Protein AF-A0AAD7B0Y5-F1 (afdb_monomer_lite)

Organism: NCBI:txid1738132

InterPro domains:
  IPR037217 Tryptophan/Indoleamine 2,3-dioxygenase-like [SSF140959] (21-114)

Radius of gyration: 18.97 Å; chains: 1; bounding box: 45×41×46 Å

pLDDT: mean 76.04, std 19.43, range [33.31, 93.06]

Structure (mmCIF, N/CA/C/O backbone):
data_AF-A0AAD7B0Y5-F1
#
_entry.id   AF-A0AAD7B0Y5-F1
#
loop_
_atom_site.group_PDB
_atom_site.id
_atom_site.type_symbol
_atom_site.label_atom_id
_atom_site.label_alt_id
_atom_site.label_comp_id
_atom_si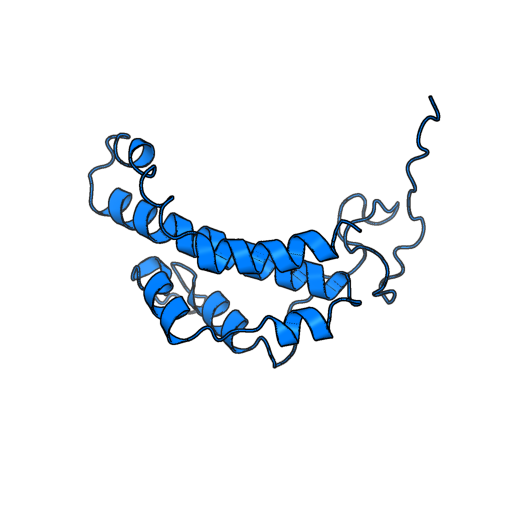te.label_asym_id
_atom_site.label_entity_id
_atom_site.label_seq_id
_atom_site.pdbx_PDB_ins_code
_atom_site.Cartn_x
_atom_site.Cartn_y
_atom_site.Cartn_z
_atom_site.occupancy
_atom_site.B_iso_or_equiv
_atom_site.auth_seq_id
_atom_site.auth_comp_id
_atom_site.auth_asym_id
_atom_site.auth_atom_id
_atom_site.pdbx_PDB_model_num
ATOM 1 N N . MET A 1 1 ? 24.898 28.235 -17.158 1.00 43.81 1 MET A N 1
ATOM 2 C CA . MET A 1 1 ? 23.647 27.504 -16.872 1.00 43.81 1 MET A CA 1
ATOM 3 C C . MET A 1 1 ? 23.432 26.521 -18.005 1.00 43.81 1 MET A C 1
ATOM 5 O O . MET A 1 1 ? 23.088 26.942 -19.100 1.00 43.81 1 MET A O 1
ATOM 9 N N . THR A 1 2 ? 23.752 25.248 -17.798 1.00 46.25 2 THR A N 1
ATOM 10 C CA . THR A 1 2 ? 23.397 24.189 -18.746 1.00 46.25 2 THR A CA 1
ATOM 11 C C . THR A 1 2 ? 21.885 24.004 -18.674 1.00 46.25 2 THR A C 1
ATOM 13 O O . THR A 1 2 ? 21.344 23.671 -17.624 1.00 46.25 2 THR A O 1
ATOM 16 N N . ILE A 1 3 ? 21.190 24.304 -19.770 1.00 57.72 3 ILE A N 1
ATOM 17 C CA . ILE A 1 3 ? 19.778 23.958 -19.928 1.00 57.72 3 ILE A CA 1
ATOM 18 C C . ILE A 1 3 ? 19.742 22.431 -19.924 1.00 57.72 3 ILE A C 1
ATOM 20 O O . ILE A 1 3 ? 20.227 21.808 -20.866 1.00 57.72 3 ILE A O 1
ATOM 24 N N . GLY A 1 4 ? 19.275 21.834 -18.826 1.00 61.97 4 GLY A N 1
ATOM 25 C CA . GLY A 1 4 ? 19.116 20.388 -18.731 1.00 61.97 4 GLY A CA 1
ATOM 26 C C . GLY A 1 4 ? 18.167 19.933 -19.830 1.00 61.97 4 GLY A C 1
ATOM 27 O O . GLY A 1 4 ? 16.997 20.313 -19.838 1.00 61.97 4 GLY A O 1
ATOM 28 N N . THR A 1 5 ? 18.680 19.178 -20.796 1.00 71.69 5 THR A N 1
ATOM 29 C CA . THR A 1 5 ? 17.855 18.572 -21.832 1.00 71.69 5 THR A CA 1
ATOM 30 C C . THR A 1 5 ? 16.976 17.517 -21.177 1.00 71.69 5 THR A C 1
ATOM 32 O O . THR A 1 5 ? 17.458 16.575 -20.552 1.00 71.69 5 THR A O 1
ATOM 35 N N . PHE A 1 6 ? 15.665 17.702 -21.284 1.00 73.31 6 PHE A N 1
ATOM 36 C CA . PHE A 1 6 ? 14.692 16.758 -20.763 1.00 73.31 6 PHE A CA 1
ATOM 37 C C . PHE A 1 6 ? 14.734 15.468 -21.595 1.00 73.31 6 PHE A C 1
ATOM 39 O O . PHE A 1 6 ? 14.458 15.497 -22.797 1.00 73.31 6 PHE A O 1
ATOM 46 N N . SER A 1 7 ? 15.120 14.348 -20.982 1.00 76.44 7 SER A N 1
ATOM 47 C CA . SER A 1 7 ? 15.231 13.055 -21.659 1.00 76.44 7 SER A CA 1
ATOM 48 C C . SER A 1 7 ? 13.849 12.430 -21.859 1.00 76.44 7 SER A C 1
ATOM 50 O O . SER A 1 7 ? 13.267 11.831 -20.958 1.00 76.44 7 SER A O 1
ATOM 52 N N . VAL A 1 8 ? 13.314 12.567 -23.072 1.00 80.94 8 VAL A N 1
ATOM 53 C CA . VAL A 1 8 ? 12.074 11.896 -23.478 1.00 80.94 8 VAL A CA 1
ATOM 54 C C . VAL A 1 8 ? 12.407 10.489 -23.969 1.00 80.94 8 VAL A C 1
ATOM 56 O O . VAL A 1 8 ? 13.233 10.322 -24.866 1.00 80.94 8 VAL A O 1
ATOM 59 N N . LEU A 1 9 ? 11.759 9.465 -23.408 1.00 81.62 9 LEU A N 1
ATOM 60 C CA . LEU A 1 9 ? 11.874 8.098 -23.918 1.00 81.62 9 LEU A CA 1
ATOM 61 C C . LEU A 1 9 ? 11.005 7.925 -25.171 1.00 81.62 9 LEU A C 1
ATOM 63 O O . LEU A 1 9 ? 9.800 8.172 -25.158 1.00 81.62 9 LEU A O 1
ATOM 67 N N . HIS A 1 10 ? 11.611 7.439 -26.251 1.00 81.88 10 HIS A N 1
ATOM 68 C CA . HIS A 1 10 ? 10.881 7.041 -27.461 1.00 81.88 10 HIS A CA 1
ATOM 69 C C . HIS A 1 10 ? 10.362 5.597 -27.392 1.00 81.88 10 HIS A C 1
ATOM 71 O O . HIS A 1 10 ? 9.366 5.273 -28.031 1.00 81.88 10 HIS A O 1
ATOM 77 N N . ASP A 1 11 ? 11.010 4.756 -26.585 1.00 81.88 11 ASP A N 1
ATOM 78 C CA . ASP A 1 11 ? 10.614 3.379 -26.293 1.00 81.88 11 ASP A CA 1
ATOM 79 C C . ASP A 1 11 ? 10.485 3.206 -24.776 1.00 81.88 11 ASP A C 1
ATOM 81 O O . ASP A 1 11 ? 11.388 3.576 -24.025 1.00 81.88 11 ASP A O 1
ATOM 85 N N . THR A 1 12 ? 9.356 2.659 -24.328 1.00 74.94 12 THR A N 1
ATOM 86 C CA . THR A 1 12 ? 9.015 2.475 -22.917 1.00 74.94 12 THR A CA 1
ATOM 87 C C . THR A 1 12 ? 9.830 1.389 -22.220 1.00 74.94 12 THR A C 1
ATOM 89 O O . THR A 1 12 ? 9.876 1.425 -20.995 1.00 74.94 12 THR A O 1
ATOM 92 N N . ARG A 1 13 ? 10.491 0.463 -22.938 1.00 83.12 13 ARG A N 1
ATOM 93 C CA . ARG A 1 13 ? 11.334 -0.613 -22.357 1.00 83.12 13 ARG A CA 1
ATOM 94 C C . ARG A 1 13 ? 10.718 -1.274 -21.102 1.00 83.12 13 ARG A C 1
ATOM 96 O O . ARG A 1 13 ? 11.288 -1.166 -20.014 1.00 83.12 13 ARG A O 1
ATOM 103 N N . PRO A 1 14 ? 9.533 -1.900 -21.216 1.00 78.56 14 PRO A N 1
ATOM 104 C CA . PRO A 1 14 ? 8.768 -2.371 -20.058 1.00 78.56 14 PRO A CA 1
ATOM 105 C C . PRO A 1 14 ? 9.471 -3.475 -19.253 1.00 78.56 14 PRO A C 1
ATOM 107 O O . PRO A 1 14 ? 9.239 -3.568 -18.054 1.00 78.56 14 PRO A O 1
ATOM 110 N N . GLU A 1 15 ? 10.349 -4.254 -19.889 1.00 81.00 15 GLU A N 1
ATOM 111 C CA . GLU A 1 15 ? 11.096 -5.356 -19.258 1.00 81.00 15 GLU A CA 1
ATOM 112 C C . GLU A 1 15 ? 12.273 -4.884 -18.388 1.00 81.00 15 GLU A C 1
ATOM 114 O O . GLU A 1 15 ? 12.848 -5.661 -17.628 1.00 81.00 15 GLU A O 1
ATOM 119 N N . ASP A 1 16 ? 12.667 -3.614 -18.507 1.00 84.06 16 ASP A N 1
ATOM 120 C CA . ASP A 1 16 ? 13.815 -3.069 -17.790 1.00 84.06 16 ASP A CA 1
ATOM 121 C C . ASP A 1 16 ? 13.410 -2.590 -16.390 1.00 84.06 16 ASP A C 1
ATOM 123 O O . ASP A 1 16 ? 12.789 -1.528 -16.220 1.00 84.06 16 ASP A O 1
ATOM 127 N N . THR A 1 17 ? 13.788 -3.388 -15.389 1.00 82.38 17 THR A N 1
ATOM 128 C CA . THR A 1 17 ? 13.538 -3.139 -13.963 1.00 82.38 17 THR A CA 1
ATOM 129 C C . THR A 1 17 ? 14.508 -2.141 -13.336 1.00 82.38 17 THR A C 1
ATOM 131 O O . THR A 1 17 ? 14.254 -1.686 -12.223 1.00 82.38 17 THR A O 1
ATOM 134 N N . SER A 1 18 ? 15.595 -1.781 -14.028 1.00 85.31 18 SER A N 1
ATOM 135 C CA . SER A 1 18 ? 16.578 -0.800 -13.544 1.00 85.31 18 SER A CA 1
ATOM 136 C C . SER A 1 18 ? 16.164 0.646 -13.815 1.00 85.31 18 SER A C 1
ATOM 138 O O . SER A 1 18 ? 16.735 1.582 -13.264 1.00 85.31 18 SER A O 1
ATOM 140 N N . LEU A 1 19 ? 15.165 0.844 -14.678 1.00 84.00 19 LEU A N 1
ATOM 141 C CA . LEU A 1 19 ? 14.670 2.160 -15.055 1.00 84.00 19 LEU A CA 1
ATOM 142 C C . LEU A 1 19 ? 13.454 2.563 -14.198 1.00 84.00 19 LEU A C 1
ATOM 144 O O . LEU A 1 19 ? 12.559 1.740 -13.968 1.00 84.00 19 LEU A O 1
ATOM 148 N N . PRO A 1 20 ? 13.334 3.841 -13.794 1.00 83.94 20 PRO A N 1
ATOM 149 C CA . PRO A 1 20 ? 12.192 4.325 -13.023 1.00 83.94 20 PRO A CA 1
ATOM 150 C C . PRO A 1 20 ? 10.852 4.045 -13.711 1.00 83.94 20 PRO A C 1
ATOM 152 O O . PRO A 1 20 ? 10.736 4.113 -14.937 1.00 83.94 20 PRO A O 1
ATOM 155 N N . ALA A 1 21 ? 9.808 3.765 -12.929 1.00 82.50 21 ALA A N 1
ATOM 156 C CA . ALA A 1 21 ? 8.473 3.503 -13.473 1.00 82.50 21 ALA A CA 1
ATOM 157 C C . ALA A 1 21 ? 7.867 4.738 -14.169 1.00 82.50 21 ALA A C 1
ATOM 159 O O . ALA A 1 21 ? 7.180 4.598 -15.183 1.00 82.50 21 ALA A O 1
ATOM 160 N N . PHE A 1 22 ? 8.155 5.940 -13.655 1.00 83.62 22 PHE A N 1
ATOM 161 C CA . PHE A 1 22 ? 7.679 7.215 -14.191 1.00 83.62 22 PHE A CA 1
ATOM 162 C C . PHE A 1 22 ? 8.788 7.924 -14.972 1.00 83.62 22 PHE A C 1
ATOM 164 O O . PHE A 1 22 ? 9.649 8.587 -14.401 1.00 83.62 22 PHE A O 1
ATOM 171 N N . MET A 1 23 ? 8.746 7.806 -16.296 1.00 82.62 23 MET A N 1
ATOM 172 C CA . MET A 1 23 ? 9.533 8.633 -17.211 1.00 82.62 23 MET A CA 1
ATOM 173 C C . MET A 1 23 ? 8.622 9.112 -18.329 1.00 82.62 23 MET A C 1
ATOM 175 O O . MET A 1 23 ? 7.717 8.386 -18.744 1.00 82.62 23 MET A O 1
ATOM 179 N N . VAL A 1 24 ? 8.868 10.318 -18.839 1.00 84.56 24 VAL A N 1
ATOM 180 C CA . VAL A 1 24 ? 8.048 10.832 -19.933 1.00 84.56 24 VAL A CA 1
ATOM 181 C C . VAL A 1 24 ? 8.396 10.104 -21.216 1.00 84.56 24 VAL A C 1
ATOM 183 O O . VAL A 1 24 ? 9.544 10.106 -21.661 1.00 84.56 24 VAL A O 1
ATOM 186 N N . SER A 1 25 ? 7.377 9.491 -21.804 1.00 84.38 25 SER A N 1
ATOM 187 C CA . SER A 1 25 ? 7.482 8.786 -23.074 1.00 84.38 25 SER A CA 1
ATOM 188 C C . SER A 1 25 ? 6.595 9.422 -24.133 1.00 84.38 25 SER A C 1
ATOM 190 O O . SER A 1 25 ? 5.574 10.038 -23.823 1.00 84.38 25 SER A O 1
ATOM 192 N N . THR A 1 26 ? 6.950 9.255 -25.404 1.00 84.62 26 THR A N 1
ATOM 193 C CA . THR A 1 26 ? 6.116 9.748 -26.512 1.00 84.62 26 THR A CA 1
ATOM 194 C C . THR A 1 26 ? 4.804 8.976 -26.655 1.00 84.62 26 THR A C 1
ATOM 196 O O . THR A 1 26 ? 3.830 9.527 -27.156 1.00 84.62 26 THR A O 1
ATOM 199 N N . THR A 1 27 ? 4.759 7.715 -26.217 1.00 83.25 27 THR A N 1
ATOM 200 C CA . THR A 1 27 ? 3.592 6.829 -26.362 1.00 83.25 27 THR A CA 1
ATOM 201 C C . THR A 1 27 ? 2.607 6.936 -25.202 1.00 83.25 27 THR A C 1
ATOM 203 O O . THR A 1 27 ? 1.400 6.887 -25.424 1.00 83.25 27 THR A O 1
ATOM 206 N N . ARG A 1 28 ? 3.102 7.083 -23.966 1.00 82.50 28 ARG A N 1
ATOM 207 C CA . ARG A 1 28 ? 2.286 7.091 -22.738 1.00 82.50 28 ARG A CA 1
ATOM 208 C C . ARG A 1 28 ? 2.304 8.429 -21.989 1.00 82.50 28 ARG A C 1
ATOM 210 O O . ARG A 1 28 ? 1.600 8.584 -20.993 1.00 82.50 28 ARG A O 1
ATOM 217 N N . GLY A 1 29 ? 3.058 9.421 -22.463 1.00 86.56 29 GLY A N 1
ATOM 218 C CA . GLY A 1 29 ? 3.154 10.728 -21.815 1.00 86.56 29 GLY A CA 1
ATOM 219 C C . GLY A 1 29 ? 3.732 10.598 -20.405 1.00 86.56 29 GLY A C 1
ATOM 220 O O . GLY A 1 29 ? 4.818 10.051 -20.244 1.00 86.56 29 GLY A O 1
ATOM 221 N N . PHE A 1 30 ? 2.995 11.081 -19.398 1.00 86.69 30 PHE A N 1
ATOM 222 C CA . PHE A 1 30 ? 3.354 10.999 -17.971 1.00 86.69 30 PHE A CA 1
ATOM 223 C C . PHE A 1 30 ? 2.900 9.704 -17.281 1.00 86.69 30 PHE A C 1
ATOM 225 O O . PHE A 1 30 ? 3.156 9.525 -16.090 1.00 86.69 30 PHE A O 1
ATOM 232 N N . LEU A 1 31 ? 2.190 8.822 -17.991 1.00 86.56 31 LEU A N 1
ATOM 233 C CA . LEU A 1 31 ? 1.797 7.535 -17.428 1.00 86.56 31 LEU A CA 1
ATOM 234 C C . LEU A 1 31 ? 3.027 6.629 -17.249 1.00 86.56 31 LEU A C 1
ATOM 236 O O . LEU A 1 31 ? 4.022 6.795 -17.962 1.00 86.56 31 LEU A O 1
ATOM 240 N N . PRO A 1 32 ? 2.961 5.659 -16.320 1.00 85.50 32 PRO A N 1
ATOM 241 C CA . PRO A 1 32 ? 4.028 4.687 -16.129 1.00 85.50 32 PRO A CA 1
ATOM 242 C C . PRO A 1 32 ? 4.425 3.981 -17.430 1.00 85.50 32 PRO A C 1
ATOM 244 O O . PRO A 1 32 ? 3.590 3.730 -18.303 1.00 85.50 32 PRO A O 1
ATOM 247 N N . ARG A 1 33 ? 5.708 3.619 -17.545 1.00 87.19 33 ARG A N 1
ATOM 248 C CA . ARG A 1 33 ? 6.249 2.926 -18.727 1.00 87.19 33 ARG A CA 1
ATOM 249 C C . ARG A 1 33 ? 5.588 1.561 -18.965 1.00 87.19 33 ARG A C 1
ATOM 251 O O . ARG A 1 33 ? 5.357 1.190 -20.118 1.00 87.19 33 ARG A O 1
ATOM 258 N N . SER A 1 34 ? 5.263 0.846 -17.893 1.00 84.94 34 SER A N 1
ATOM 259 C CA . SER A 1 34 ? 4.647 -0.485 -17.879 1.00 84.94 34 SER A CA 1
ATOM 260 C C . SER A 1 34 ? 3.323 -0.488 -17.108 1.00 84.94 34 SER A C 1
ATOM 262 O O . SER A 1 34 ? 2.967 0.487 -16.444 1.00 84.94 34 SER A O 1
ATOM 264 N N . GLU A 1 35 ? 2.565 -1.578 -17.227 1.00 85.94 35 GLU A N 1
ATOM 265 C CA . GLU A 1 35 ? 1.366 -1.776 -16.412 1.00 85.94 35 GLU A CA 1
ATOM 266 C C . GLU A 1 35 ? 1.731 -1.869 -14.922 1.00 85.94 35 GLU A C 1
ATOM 268 O O . GLU A 1 35 ? 2.802 -2.378 -14.576 1.00 85.94 35 GLU A O 1
ATOM 273 N N . PRO A 1 36 ? 0.876 -1.349 -14.025 1.00 84.50 36 PRO A N 1
ATOM 274 C CA . PRO A 1 36 ? 1.154 -1.380 -12.600 1.00 84.50 36 PRO A CA 1
ATOM 275 C C . PRO A 1 36 ? 1.192 -2.821 -12.093 1.00 84.50 36 PRO A C 1
ATOM 277 O O . PRO A 1 36 ? 0.353 -3.645 -12.451 1.00 84.50 36 PRO A O 1
ATOM 280 N N . ILE A 1 37 ? 2.133 -3.103 -11.195 1.00 86.88 37 ILE A N 1
ATOM 281 C CA . ILE A 1 37 ? 2.200 -4.394 -10.513 1.00 86.88 37 ILE A CA 1
ATOM 282 C C . ILE A 1 37 ? 0.974 -4.513 -9.598 1.00 86.88 37 ILE A C 1
ATOM 284 O O . ILE A 1 37 ? 0.733 -3.651 -8.741 1.00 86.88 37 ILE A O 1
ATOM 288 N N . VAL A 1 38 ? 0.183 -5.561 -9.840 1.00 85.56 38 VAL A N 1
ATOM 289 C CA . VAL A 1 38 ? -1.064 -5.856 -9.116 1.00 85.56 38 VAL A CA 1
ATOM 290 C C . VAL A 1 38 ? -0.829 -6.830 -7.965 1.00 85.56 38 VAL A C 1
ATOM 292 O O . VAL A 1 38 ? -1.472 -6.681 -6.936 1.00 85.56 38 VAL A O 1
ATOM 295 N N . ALA A 1 39 ? 0.080 -7.792 -8.138 1.00 87.38 39 ALA A N 1
ATOM 296 C CA . ALA A 1 39 ? 0.415 -8.793 -7.131 1.00 87.38 39 ALA A CA 1
ATOM 297 C C . ALA A 1 39 ? 1.876 -8.639 -6.705 1.00 87.38 39 ALA A C 1
ATOM 299 O O . ALA A 1 39 ? 2.786 -8.666 -7.541 1.00 87.38 39 ALA A O 1
ATOM 300 N N . LEU A 1 40 ? 2.086 -8.468 -5.408 1.00 88.06 40 LEU A N 1
ATOM 301 C CA . LEU A 1 40 ? 3.386 -8.411 -4.772 1.00 88.06 40 LEU A CA 1
ATOM 302 C C . LEU A 1 40 ? 3.938 -9.827 -4.532 1.00 88.06 40 LEU A C 1
ATOM 304 O O . LEU A 1 40 ? 3.212 -10.823 -4.559 1.00 88.06 40 LEU A O 1
ATOM 308 N N . PRO A 1 41 ? 5.256 -9.943 -4.303 1.00 91.81 41 PRO A N 1
ATOM 309 C CA . PRO A 1 41 ? 5.862 -11.180 -3.833 1.00 91.81 41 PRO A CA 1
ATOM 310 C C . PRO A 1 41 ? 5.252 -11.665 -2.510 1.00 91.81 41 PRO A C 1
ATOM 312 O O . PRO A 1 41 ? 4.819 -10.859 -1.687 1.00 91.81 41 PRO A O 1
ATOM 315 N N . LYS A 1 42 ? 5.310 -12.982 -2.276 1.00 91.94 42 LYS A N 1
ATOM 316 C CA . LYS A 1 42 ? 4.694 -13.667 -1.119 1.00 91.94 42 LYS A CA 1
ATOM 317 C C . LYS A 1 42 ? 5.103 -13.097 0.239 1.00 91.94 42 LYS A C 1
ATOM 319 O O . LYS A 1 42 ? 4.375 -13.199 1.220 1.00 91.94 42 LYS A O 1
ATOM 324 N N . GLU A 1 43 ? 6.288 -12.502 0.318 1.00 90.50 43 GLU A N 1
ATOM 325 C CA . GLU A 1 43 ? 6.774 -11.826 1.519 1.00 90.50 43 GLU A CA 1
ATOM 326 C C . GLU A 1 43 ? 5.841 -10.690 1.985 1.00 90.50 43 GLU A C 1
ATOM 328 O O . GLU A 1 43 ? 5.813 -10.370 3.174 1.00 90.50 43 GLU A O 1
ATOM 333 N N . PHE A 1 44 ? 5.058 -10.108 1.072 1.00 90.81 44 PHE A N 1
ATOM 334 C CA . PHE A 1 44 ? 4.143 -8.996 1.324 1.00 90.81 44 PHE A CA 1
ATOM 335 C C . PHE A 1 44 ? 2.665 -9.417 1.407 1.00 90.81 44 PHE A C 1
ATOM 337 O O . PHE A 1 44 ? 1.807 -8.545 1.531 1.00 90.81 44 PHE A O 1
ATOM 344 N N . ASP A 1 45 ? 2.349 -10.718 1.434 1.00 92.12 45 ASP A N 1
ATOM 345 C CA . ASP A 1 45 ? 0.963 -11.226 1.508 1.00 92.12 45 ASP A CA 1
ATOM 346 C C . ASP A 1 45 ? 0.183 -10.629 2.695 1.00 92.12 45 ASP A C 1
ATOM 348 O O . ASP A 1 45 ? -1.011 -10.334 2.609 1.00 92.12 45 ASP A O 1
ATOM 352 N N . VAL A 1 46 ? 0.867 -10.405 3.823 1.00 91.62 46 VAL A N 1
ATOM 353 C CA . VAL A 1 46 ? 0.273 -9.779 5.015 1.00 91.62 46 VAL A CA 1
ATOM 354 C C . VAL A 1 46 ? -0.124 -8.326 4.739 1.00 91.62 46 VAL A C 1
ATOM 356 O O . VAL A 1 46 ? -1.208 -7.895 5.134 1.00 91.62 46 VAL A O 1
ATOM 359 N N . LEU A 1 47 ? 0.732 -7.574 4.041 1.00 90.00 47 LEU A N 1
ATOM 360 C CA . LEU A 1 47 ? 0.460 -6.190 3.657 1.00 90.00 47 LEU A CA 1
ATOM 361 C C . LEU A 1 47 ? -0.725 -6.124 2.684 1.00 90.00 47 LEU A C 1
ATOM 363 O O . LEU A 1 47 ? -1.649 -5.341 2.907 1.00 90.00 47 LEU A O 1
ATOM 367 N N . GLU A 1 48 ? -0.738 -6.976 1.657 1.00 91.94 48 GLU A N 1
ATOM 368 C CA . GLU A 1 48 ? -1.849 -7.051 0.700 1.00 91.94 48 GLU A CA 1
ATOM 369 C C . GLU A 1 48 ? -3.169 -7.432 1.374 1.00 91.94 48 GLU A C 1
ATOM 371 O O . GLU A 1 48 ? -4.201 -6.813 1.118 1.00 91.94 48 GLU A O 1
ATOM 376 N N . SER A 1 49 ? -3.142 -8.400 2.294 1.00 93.06 49 SER A N 1
ATOM 377 C CA . SER A 1 49 ? -4.318 -8.812 3.067 1.00 93.06 49 SER A CA 1
ATOM 378 C C . SER A 1 49 ? -4.906 -7.664 3.892 1.00 93.06 49 SER A C 1
ATOM 380 O O . SER A 1 49 ? -6.131 -7.513 3.977 1.00 93.06 49 SER A O 1
ATOM 382 N N . ILE A 1 50 ? -4.058 -6.833 4.506 1.00 92.12 50 ILE A N 1
ATOM 383 C CA . ILE A 1 50 ? -4.510 -5.641 5.234 1.00 92.12 50 ILE A CA 1
ATOM 384 C C . ILE A 1 50 ? -5.113 -4.629 4.254 1.00 92.12 50 ILE A C 1
ATOM 386 O O . ILE A 1 50 ? -6.212 -4.136 4.502 1.00 92.12 50 ILE A O 1
ATOM 390 N N . LEU A 1 51 ? -4.450 -4.355 3.127 1.00 91.12 51 LEU A N 1
ATOM 391 C CA . LEU A 1 51 ? -4.929 -3.402 2.119 1.00 91.12 51 LEU A CA 1
ATOM 392 C C . LEU A 1 51 ? -6.260 -3.821 1.486 1.00 91.12 51 LEU A C 1
ATOM 394 O O . LEU A 1 51 ? -7.126 -2.972 1.291 1.00 91.12 51 LEU A O 1
ATOM 398 N N . ALA A 1 52 ? -6.468 -5.113 1.233 1.00 91.81 52 ALA A N 1
ATOM 399 C CA . ALA A 1 52 ? -7.722 -5.638 0.697 1.00 91.81 52 ALA A CA 1
ATOM 400 C C . ALA A 1 52 ? -8.895 -5.491 1.685 1.00 91.81 52 ALA A C 1
ATOM 402 O O . ALA A 1 52 ? -10.028 -5.229 1.276 1.00 91.81 52 ALA A O 1
ATOM 403 N N . ARG A 1 53 ? -8.631 -5.621 2.993 1.00 92.56 53 ARG A N 1
ATOM 404 C CA . ARG A 1 53 ? -9.634 -5.467 4.067 1.00 92.56 53 ARG A CA 1
ATOM 405 C C . ARG A 1 53 ? -9.805 -4.026 4.547 1.00 92.56 53 ARG A C 1
ATOM 407 O O . ARG A 1 53 ? -10.764 -3.731 5.257 1.00 92.56 53 ARG A O 1
ATOM 414 N N . MET A 1 54 ? -8.889 -3.134 4.184 1.00 91.19 54 MET A N 1
ATOM 415 C CA . MET A 1 54 ? -8.869 -1.737 4.614 1.00 91.19 54 MET A CA 1
ATOM 416 C C . MET A 1 54 ? -10.115 -0.916 4.222 1.00 91.19 54 MET A C 1
ATOM 418 O O . MET A 1 54 ? -10.563 -0.144 5.070 1.00 91.19 54 MET A O 1
ATOM 422 N N . PRO A 1 55 ? -10.689 -1.017 3.002 1.00 91.88 55 PRO A N 1
ATOM 423 C CA . PRO A 1 55 ? -11.723 -0.094 2.535 1.00 91.88 55 PRO A CA 1
ATOM 424 C C . PRO A 1 55 ? -12.937 -0.002 3.463 1.00 91.88 55 PRO A C 1
ATOM 426 O O . PRO A 1 55 ? -13.341 -0.985 4.073 1.00 91.88 55 PRO A O 1
ATOM 429 N N . VAL A 1 56 ? -13.589 1.165 3.511 1.00 88.38 56 VAL A N 1
ATOM 430 C CA . VAL A 1 56 ? -14.840 1.350 4.278 1.00 88.38 56 VAL A CA 1
ATOM 431 C C . VAL A 1 56 ? -15.903 0.335 3.842 1.00 88.38 56 VAL A C 1
ATOM 433 O O . VAL A 1 56 ? -16.614 -0.228 4.669 1.00 8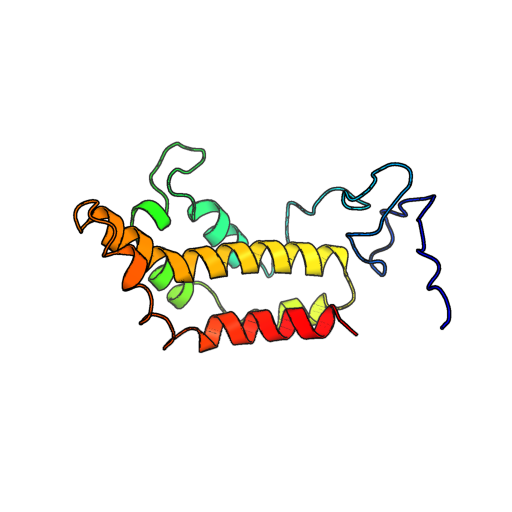8.38 56 VAL A O 1
ATOM 436 N N . LYS A 1 57 ? -15.979 0.061 2.539 1.00 90.25 57 LYS A N 1
ATOM 437 C CA . LYS A 1 57 ? -16.841 -0.968 1.968 1.00 90.25 57 LYS A CA 1
ATOM 438 C C . LYS A 1 57 ? -15.993 -1.868 1.084 1.00 90.25 57 LYS A C 1
ATOM 440 O O . LYS A 1 57 ? -15.367 -1.376 0.145 1.00 90.25 57 LYS A O 1
ATOM 445 N N . THR A 1 58 ? -15.945 -3.155 1.405 1.00 88.31 58 THR A N 1
ATOM 446 C CA . THR A 1 58 ? -15.229 -4.138 0.589 1.00 88.31 58 THR A CA 1
ATOM 447 C C . THR A 1 58 ? -15.980 -4.402 -0.716 1.00 88.31 58 THR A C 1
ATOM 449 O O . THR A 1 58 ? -17.128 -3.977 -0.886 1.00 88.31 58 THR A O 1
ATOM 452 N N . LEU A 1 59 ? -15.343 -5.117 -1.647 1.00 83.62 59 LEU A N 1
ATOM 453 C CA . LEU A 1 59 ? -15.974 -5.546 -2.903 1.00 83.62 59 LEU A CA 1
ATOM 454 C C . LEU A 1 59 ? -17.255 -6.357 -2.656 1.00 83.62 59 LEU A C 1
ATOM 456 O O . LEU A 1 59 ? -18.233 -6.194 -3.380 1.00 83.62 59 LEU A O 1
ATOM 460 N N . ASP A 1 60 ? -17.280 -7.139 -1.577 1.00 84.56 60 ASP A N 1
ATOM 461 C CA . ASP A 1 60 ? -18.444 -7.925 -1.149 1.00 84.56 60 ASP A CA 1
ATOM 462 C C . ASP A 1 60 ? -19.557 -7.071 -0.518 1.00 84.56 60 ASP A C 1
ATOM 464 O O . ASP A 1 60 ? -20.629 -7.566 -0.177 1.00 84.56 60 ASP A O 1
ATOM 468 N N . GLY A 1 61 ? -19.315 -5.772 -0.330 1.00 86.62 61 GLY A N 1
ATOM 469 C CA . GLY A 1 61 ? -20.252 -4.837 0.282 1.00 86.62 61 GLY A CA 1
ATOM 470 C C . GLY A 1 61 ? -20.227 -4.810 1.812 1.00 86.62 61 GLY A C 1
ATOM 471 O O . GLY A 1 61 ? -20.928 -3.984 2.401 1.00 86.62 61 GLY A O 1
ATOM 472 N N . SER A 1 62 ? -19.412 -5.658 2.438 1.00 89.44 62 SER A N 1
ATOM 473 C CA . SER A 1 62 ? -19.215 -5.731 3.886 1.00 89.44 62 SER A CA 1
ATOM 474 C C . SER A 1 62 ? -18.400 -4.538 4.414 1.00 89.44 62 SER A C 1
ATOM 476 O O . SER A 1 62 ? -17.582 -3.974 3.680 1.00 89.44 62 SER A O 1
ATOM 478 N N . PRO A 1 63 ? -18.592 -4.129 5.683 1.00 90.06 63 PRO A N 1
ATOM 479 C CA . PRO A 1 63 ? -17.788 -3.073 6.292 1.00 90.06 63 PRO A CA 1
ATOM 480 C C . PRO A 1 63 ? -16.356 -3.566 6.532 1.00 90.06 63 PRO A C 1
ATOM 482 O O . PRO A 1 63 ? -16.158 -4.537 7.265 1.00 90.06 63 PRO A O 1
ATOM 485 N N . GLY A 1 64 ? -15.364 -2.903 5.936 1.00 91.88 64 GLY A N 1
ATOM 486 C CA . GLY A 1 64 ? -13.953 -3.228 6.166 1.00 91.88 64 GLY A CA 1
ATOM 487 C C . GLY A 1 64 ? -13.372 -2.550 7.410 1.00 91.88 64 GLY A C 1
ATOM 488 O O . GLY A 1 64 ? -14.096 -1.981 8.231 1.00 91.88 64 GLY A O 1
ATOM 489 N N . LEU A 1 65 ? -12.047 -2.604 7.552 1.00 89.44 65 LEU A N 1
ATOM 490 C CA . LEU A 1 65 ? -11.332 -2.157 8.755 1.00 89.44 65 LEU A CA 1
ATOM 491 C C . LEU A 1 65 ? -11.549 -0.666 9.047 1.00 89.44 65 LEU A C 1
ATOM 493 O O . LEU A 1 65 ? -11.800 -0.298 10.193 1.00 89.44 65 LEU A O 1
ATOM 497 N N . LEU A 1 66 ? -11.548 0.188 8.015 1.00 89.25 66 LEU A N 1
ATOM 498 C CA . LEU A 1 66 ? -11.780 1.627 8.184 1.00 89.25 66 LEU A CA 1
ATOM 499 C C . LEU A 1 66 ? -13.217 1.976 8.591 1.00 89.25 66 LEU A C 1
ATOM 501 O O . LEU A 1 66 ? -13.433 3.026 9.189 1.00 89.25 66 LEU A O 1
ATOM 505 N N . ALA A 1 67 ? -14.201 1.125 8.285 1.00 88.38 67 ALA A N 1
ATOM 506 C CA . ALA A 1 67 ? -15.572 1.330 8.761 1.00 88.38 67 ALA A CA 1
ATOM 507 C C . ALA A 1 67 ? -15.722 0.998 10.252 1.00 88.38 67 ALA A C 1
ATOM 509 O O . ALA A 1 67 ? -16.613 1.523 10.917 1.00 88.38 67 ALA A O 1
ATOM 510 N N . GLN A 1 68 ? -14.866 0.112 10.761 1.00 88.56 68 GLN A N 1
ATOM 511 C CA . GLN A 1 68 ? -14.883 -0.362 12.143 1.00 88.56 68 GLN A CA 1
ATOM 512 C C . GLN A 1 68 ? -13.894 0.400 13.039 1.00 88.56 68 GLN A C 1
ATOM 514 O O . GLN A 1 68 ? -13.943 0.236 14.254 1.00 88.56 68 GLN A O 1
ATOM 519 N N . PHE A 1 69 ? -13.033 1.243 12.456 1.00 88.19 69 PHE A N 1
ATOM 520 C CA . PHE A 1 69 ? -11.949 1.963 13.136 1.00 88.19 69 PHE A CA 1
ATOM 521 C C . PHE A 1 69 ? -10.944 1.035 13.838 1.00 88.19 69 PHE A C 1
ATOM 523 O O . PHE A 1 69 ? -10.439 1.342 14.917 1.00 88.19 69 PHE A O 1
ATOM 530 N N . THR A 1 70 ? -10.683 -0.133 13.245 1.00 90.12 70 THR A N 1
ATOM 531 C CA . THR A 1 70 ? -9.805 -1.176 13.804 1.00 90.12 70 THR A CA 1
ATOM 532 C C . THR A 1 70 ? -8.499 -1.347 13.026 1.00 90.12 70 THR A C 1
ATOM 534 O O . THR A 1 70 ? -7.711 -2.244 13.347 1.00 90.12 70 THR A O 1
ATOM 537 N N . LEU A 1 71 ? -8.218 -0.503 12.023 1.00 89.81 71 LEU A N 1
ATOM 538 C CA . LEU A 1 71 ? -7.014 -0.608 11.195 1.00 89.81 71 LEU A CA 1
ATOM 539 C C . LEU A 1 71 ? -5.751 -0.432 12.039 1.00 89.81 71 LEU A C 1
ATOM 541 O O . LEU A 1 71 ? -4.828 -1.237 11.918 1.00 89.81 71 LEU A O 1
ATOM 545 N N . GLY A 1 72 ? -5.713 0.572 12.919 1.00 85.69 72 GLY A N 1
ATOM 546 C CA . GLY A 1 72 ? -4.542 0.844 13.750 1.00 85.69 72 GLY A CA 1
ATOM 547 C C . GLY A 1 72 ? -4.115 -0.344 14.616 1.00 85.69 72 GLY A C 1
ATOM 548 O O . GLY A 1 72 ? -2.940 -0.713 14.634 1.00 85.69 72 GLY A O 1
ATOM 549 N N . GLU A 1 73 ? -5.069 -0.998 15.284 1.00 88.56 73 GLU A N 1
ATOM 550 C CA . GLU A 1 73 ? -4.790 -2.206 16.069 1.00 88.56 73 GLU A CA 1
ATOM 551 C C . GLU A 1 73 ? -4.359 -3.385 15.198 1.00 88.56 73 GLU A C 1
ATOM 553 O O . GLU A 1 73 ? -3.459 -4.136 15.574 1.00 88.56 73 GLU A O 1
ATOM 558 N N . THR A 1 74 ? -5.008 -3.547 14.046 1.00 90.06 74 THR A N 1
ATOM 559 C CA . THR A 1 74 ? -4.728 -4.633 13.101 1.00 90.06 74 THR A CA 1
ATOM 560 C C . THR A 1 74 ? -3.295 -4.537 12.590 1.00 90.06 74 THR A C 1
ATOM 562 O O . THR A 1 74 ? -2.564 -5.520 12.631 1.00 90.06 74 THR A O 1
ATOM 565 N N . VAL A 1 75 ? -2.844 -3.339 12.207 1.00 89.50 75 VAL A N 1
ATOM 566 C CA . VAL A 1 75 ? -1.466 -3.104 11.753 1.00 89.50 75 VAL A CA 1
ATOM 567 C C . VAL A 1 75 ? -0.453 -3.444 12.847 1.00 89.50 75 VAL A C 1
ATOM 569 O O . VAL A 1 75 ? 0.539 -4.105 12.565 1.00 89.50 75 VAL A O 1
ATOM 572 N N . LEU A 1 76 ? -0.701 -3.045 14.098 1.00 86.62 76 LEU A N 1
ATOM 573 C CA . LEU A 1 76 ? 0.216 -3.330 15.209 1.00 86.62 76 LEU A CA 1
ATOM 574 C C . LEU A 1 76 ? 0.299 -4.822 15.566 1.00 86.62 76 LEU A C 1
ATOM 576 O O . LEU A 1 76 ? 1.340 -5.272 16.041 1.00 86.62 76 LEU A O 1
ATOM 580 N N . LYS A 1 77 ? -0.790 -5.574 15.376 1.00 89.69 77 LYS A N 1
ATOM 581 C CA . LYS A 1 77 ? -0.866 -7.008 15.695 1.00 89.69 77 LYS A CA 1
ATOM 582 C C . LYS A 1 77 ? -0.353 -7.888 14.558 1.00 89.69 77 LYS A C 1
ATOM 584 O O . LYS A 1 77 ? 0.292 -8.897 14.822 1.00 89.69 77 LYS A O 1
ATOM 589 N N . GLU A 1 78 ? -0.677 -7.534 13.317 1.00 90.25 78 GLU A N 1
ATOM 590 C CA . GLU A 1 78 ? -0.492 -8.410 12.161 1.00 90.25 78 GLU A CA 1
ATOM 591 C C . GLU A 1 78 ? 0.727 -8.053 11.308 1.00 90.25 78 GLU A C 1
ATOM 593 O O . GLU A 1 78 ? 1.296 -8.966 10.725 1.00 90.25 78 GLU A O 1
ATOM 598 N N . LEU A 1 79 ? 1.149 -6.780 11.213 1.00 89.38 79 LEU A N 1
ATOM 599 C CA . LEU A 1 79 ? 2.216 -6.367 10.290 1.00 89.38 79 LEU A CA 1
ATOM 600 C C . LEU A 1 79 ? 3.614 -6.615 10.901 1.00 89.38 79 LEU A C 1
ATOM 602 O O . LEU A 1 79 ? 4.030 -5.866 11.792 1.00 89.38 79 LEU A O 1
ATOM 606 N N . PRO A 1 80 ? 4.386 -7.611 10.419 1.00 89.06 80 PRO A N 1
ATOM 607 C CA . PRO A 1 80 ? 5.738 -7.848 10.907 1.00 89.06 80 PRO A CA 1
ATOM 608 C C . PRO A 1 80 ? 6.726 -6.814 10.350 1.00 89.06 80 PRO A C 1
ATOM 610 O O . PRO A 1 80 ? 6.410 -5.973 9.503 1.00 89.06 80 PRO A O 1
ATOM 613 N N . ASP A 1 81 ? 7.972 -6.885 10.812 1.00 87.06 81 ASP A N 1
ATOM 614 C CA . ASP A 1 81 ? 9.046 -6.127 10.189 1.00 87.06 81 ASP A CA 1
ATOM 615 C C . ASP A 1 81 ? 9.453 -6.728 8.833 1.00 87.06 81 ASP A C 1
ATOM 617 O O . ASP A 1 81 ? 10.033 -7.809 8.768 1.00 87.06 81 ASP A O 1
ATOM 621 N N . LEU A 1 82 ? 9.134 -6.011 7.751 1.00 87.44 82 LEU A N 1
ATOM 622 C CA . LEU A 1 82 ? 9.405 -6.404 6.362 1.00 87.44 82 LEU A CA 1
ATOM 623 C C . LEU A 1 82 ? 10.623 -5.688 5.757 1.00 87.44 82 LEU A C 1
ATOM 625 O O . LEU A 1 82 ? 10.835 -5.756 4.550 1.00 87.44 82 LEU A O 1
ATOM 629 N N . THR A 1 83 ? 11.440 -5.013 6.574 1.00 86.56 83 THR A N 1
ATOM 630 C CA . THR A 1 83 ? 12.605 -4.245 6.091 1.00 86.56 83 THR A CA 1
ATOM 631 C C . THR A 1 83 ? 13.559 -5.112 5.256 1.00 86.56 83 THR A C 1
ATOM 633 O O . THR A 1 83 ? 13.968 -4.707 4.172 1.00 86.56 83 THR A O 1
ATOM 636 N N . TRP A 1 84 ? 13.801 -6.357 5.679 1.00 88.12 84 TRP A N 1
ATOM 637 C CA . TRP A 1 84 ? 14.629 -7.322 4.944 1.00 88.12 84 TRP A CA 1
ATOM 638 C C . TRP A 1 84 ? 14.077 -7.663 3.547 1.00 88.12 84 TRP A C 1
ATOM 640 O O . TRP A 1 84 ? 14.839 -7.880 2.606 1.00 88.12 84 TRP A O 1
ATOM 650 N N . ALA A 1 85 ? 12.749 -7.720 3.399 1.00 88.69 85 ALA A N 1
ATOM 651 C CA . ALA A 1 85 ? 12.105 -8.028 2.127 1.00 88.69 85 ALA A CA 1
ATOM 652 C C . ALA A 1 85 ? 12.190 -6.829 1.177 1.00 88.69 85 ALA A C 1
ATOM 654 O O . ALA A 1 85 ? 12.375 -7.011 -0.021 1.00 88.69 85 ALA A O 1
ATOM 655 N N . ILE A 1 86 ? 12.113 -5.605 1.708 1.00 88.25 86 ILE A N 1
ATOM 656 C CA . ILE A 1 86 ? 12.297 -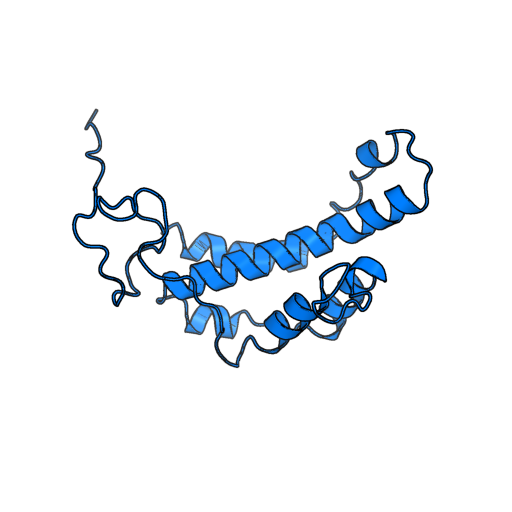4.374 0.928 1.00 88.25 86 ILE A CA 1
ATOM 657 C C . ILE A 1 86 ? 13.732 -4.293 0.395 1.00 88.25 86 ILE A C 1
ATOM 659 O O . ILE A 1 86 ? 13.919 -4.038 -0.793 1.00 88.25 86 ILE A O 1
ATOM 663 N N . GLU A 1 87 ? 14.728 -4.566 1.243 1.00 89.19 87 GLU A N 1
ATOM 664 C CA . GLU A 1 87 ? 16.147 -4.575 0.855 1.00 89.19 87 GLU A CA 1
ATOM 665 C C . GLU A 1 87 ? 16.442 -5.620 -0.227 1.00 89.19 87 GLU A C 1
ATOM 667 O O . GLU A 1 87 ? 17.140 -5.329 -1.195 1.00 89.19 87 GLU A O 1
ATOM 672 N N . LYS A 1 88 ? 15.845 -6.816 -0.125 1.00 89.94 88 LYS A N 1
ATOM 673 C CA . LYS A 1 88 ? 15.979 -7.882 -1.133 1.00 89.94 88 LYS A CA 1
ATOM 674 C C . LYS A 1 88 ? 15.564 -7.438 -2.542 1.00 89.94 88 LYS A C 1
ATOM 676 O O . LYS A 1 88 ? 16.112 -7.942 -3.518 1.00 89.94 88 LYS A O 1
ATOM 681 N N . TYR A 1 89 ? 14.593 -6.533 -2.655 1.00 87.62 89 TYR A N 1
ATOM 682 C CA . TYR A 1 89 ? 14.062 -6.053 -3.933 1.00 87.62 89 TYR A CA 1
ATOM 683 C C . TYR A 1 89 ? 14.495 -4.614 -4.262 1.00 87.62 89 TYR A C 1
ATOM 685 O O . TYR A 1 89 ? 13.845 -3.962 -5.080 1.00 87.62 89 TYR A O 1
ATOM 693 N N . A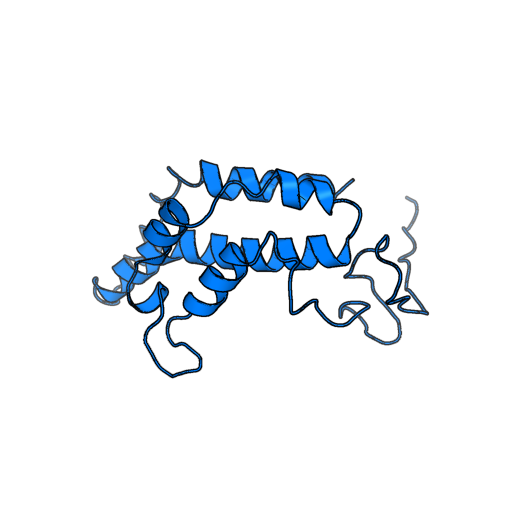LA A 1 90 ? 15.554 -4.090 -3.633 1.00 86.19 90 ALA A N 1
ATOM 694 C CA . ALA A 1 90 ? 16.016 -2.709 -3.827 1.00 86.19 90 ALA A CA 1
ATOM 695 C C . ALA A 1 90 ? 16.323 -2.371 -5.299 1.00 86.19 90 ALA A C 1
ATOM 697 O O . ALA A 1 90 ? 15.958 -1.298 -5.769 1.00 86.19 90 ALA A O 1
ATOM 698 N N . ASP A 1 91 ? 16.891 -3.320 -6.046 1.00 86.69 91 ASP A N 1
ATOM 699 C CA . ASP A 1 91 ? 17.299 -3.122 -7.445 1.00 86.69 91 ASP A CA 1
ATOM 700 C C . ASP A 1 91 ? 16.125 -3.105 -8.444 1.00 86.69 91 ASP A C 1
ATOM 702 O O . ASP A 1 91 ? 16.295 -2.772 -9.618 1.00 86.69 91 ASP A O 1
ATOM 706 N N . ASN A 1 92 ? 14.918 -3.490 -8.013 1.00 87.75 92 ASN A N 1
ATOM 707 C CA . ASN A 1 92 ? 13.737 -3.547 -8.871 1.00 87.75 92 ASN A CA 1
ATOM 708 C C . ASN A 1 92 ? 12.881 -2.287 -8.685 1.00 87.75 92 ASN A C 1
ATOM 710 O O . ASN A 1 92 ? 11.951 -2.263 -7.875 1.00 87.75 92 ASN A O 1
ATOM 714 N N . LEU A 1 93 ? 13.173 -1.240 -9.461 1.00 87.31 93 LEU A N 1
ATOM 715 C CA . LEU A 1 93 ? 12.507 0.061 -9.329 1.00 87.31 93 LEU A CA 1
ATOM 716 C C . LEU A 1 93 ? 10.985 0.015 -9.570 1.00 87.31 93 LEU A C 1
ATOM 718 O O . LEU A 1 93 ? 10.250 0.664 -8.818 1.00 87.31 93 LEU A O 1
ATOM 722 N N . PRO A 1 94 ? 10.453 -0.737 -10.559 1.00 88.25 94 PRO A N 1
ATOM 723 C CA . PRO A 1 94 ? 9.009 -0.917 -10.697 1.00 88.25 94 PRO A CA 1
ATOM 724 C C . PRO A 1 94 ? 8.349 -1.514 -9.449 1.00 88.25 94 PRO A C 1
ATOM 726 O O . PRO A 1 94 ? 7.283 -1.047 -9.039 1.00 88.25 94 PRO A O 1
ATOM 729 N N . LEU A 1 95 ? 8.988 -2.507 -8.822 1.00 88.94 95 LEU A N 1
ATOM 730 C CA . LEU A 1 95 ? 8.481 -3.140 -7.606 1.00 88.94 95 LEU A CA 1
ATOM 731 C C . LEU A 1 95 ? 8.578 -2.206 -6.395 1.00 88.94 95 LEU A C 1
ATOM 733 O O . LEU A 1 95 ? 7.614 -2.097 -5.641 1.00 88.94 95 LEU A O 1
ATOM 737 N N . GLN A 1 96 ? 9.679 -1.466 -6.251 1.00 88.44 96 GLN A N 1
ATOM 738 C CA . GLN A 1 96 ? 9.821 -0.440 -5.211 1.00 88.44 96 GLN A CA 1
ATOM 739 C C . GLN A 1 96 ? 8.726 0.625 -5.304 1.00 88.44 96 GLN A C 1
ATOM 741 O O . GLN A 1 96 ? 8.162 1.034 -4.291 1.00 88.44 96 GLN A O 1
ATOM 746 N N . ASN A 1 97 ? 8.351 1.031 -6.518 1.00 89.19 97 ASN A N 1
ATOM 747 C CA . ASN A 1 97 ? 7.251 1.968 -6.720 1.00 89.19 97 ASN A CA 1
ATOM 748 C C . ASN A 1 97 ? 5.886 1.381 -6.309 1.00 89.19 97 ASN A C 1
ATOM 750 O O . ASN A 1 97 ? 5.066 2.080 -5.711 1.00 89.19 97 ASN A O 1
ATOM 754 N N . ALA A 1 98 ? 5.638 0.098 -6.594 1.00 90.19 98 ALA A N 1
ATOM 755 C CA . ALA A 1 98 ? 4.422 -0.585 -6.146 1.00 90.19 98 ALA A CA 1
ATOM 756 C C . ALA A 1 98 ? 4.360 -0.683 -4.611 1.00 90.19 98 ALA A C 1
ATOM 758 O O . ALA A 1 98 ? 3.338 -0.344 -4.016 1.00 90.19 98 ALA A O 1
ATOM 759 N N . LEU A 1 99 ? 5.477 -1.029 -3.964 1.00 90.75 99 LEU A N 1
ATOM 760 C CA . LEU A 1 99 ? 5.586 -1.039 -2.503 1.00 90.75 99 LEU A CA 1
ATOM 761 C C . LEU A 1 99 ? 5.366 0.357 -1.914 1.00 90.75 99 LEU A C 1
ATOM 763 O O . LEU A 1 99 ? 4.610 0.512 -0.957 1.00 90.75 99 LEU A O 1
ATOM 767 N N . TYR A 1 100 ? 5.977 1.387 -2.501 1.00 89.06 100 TYR A N 1
ATOM 768 C CA . TYR A 1 100 ? 5.796 2.768 -2.063 1.00 89.06 100 TYR A CA 1
ATOM 769 C C . TYR A 1 100 ? 4.326 3.200 -2.123 1.00 89.06 100 TYR A C 1
ATOM 771 O O . TYR A 1 100 ? 3.815 3.760 -1.153 1.00 89.06 100 TYR A O 1
ATOM 779 N N . ARG A 1 101 ? 3.627 2.899 -3.226 1.00 90.88 101 ARG A N 1
ATOM 780 C CA . ARG A 1 101 ? 2.184 3.141 -3.383 1.00 90.88 101 ARG A CA 1
ATOM 781 C C . ARG A 1 101 ? 1.392 2.511 -2.235 1.00 90.88 101 ARG A C 1
ATOM 783 O O . ARG A 1 101 ? 0.596 3.189 -1.587 1.00 90.88 101 ARG A O 1
ATOM 790 N N . ASP A 1 102 ? 1.627 1.232 -1.978 1.00 91.25 102 ASP A N 1
ATOM 791 C CA . ASP A 1 102 ? 0.866 0.434 -1.016 1.00 91.25 102 ASP A CA 1
ATOM 792 C C . ASP A 1 102 ? 1.124 0.875 0.431 1.00 91.25 102 ASP A C 1
ATOM 794 O O . ASP A 1 102 ? 0.185 1.094 1.204 1.00 91.25 102 ASP A O 1
ATOM 798 N N . TYR A 1 103 ? 2.384 1.141 0.777 1.00 90.75 103 TYR A N 1
ATOM 799 C CA . TYR A 1 103 ? 2.740 1.719 2.071 1.00 90.75 103 TYR A CA 1
ATOM 800 C C . TYR A 1 103 ? 2.221 3.149 2.250 1.00 90.75 103 TYR A C 1
ATOM 802 O O . TYR A 1 103 ? 1.823 3.505 3.359 1.00 90.75 103 TYR A O 1
ATOM 810 N N . ALA A 1 104 ? 2.182 3.973 1.199 1.00 90.50 104 ALA A N 1
ATOM 811 C CA . ALA A 1 104 ? 1.617 5.319 1.273 1.00 90.50 104 ALA A CA 1
ATOM 812 C C . ALA A 1 104 ? 0.105 5.286 1.553 1.00 90.50 104 ALA A C 1
ATOM 814 O O . ALA A 1 104 ? -0.393 6.055 2.385 1.00 90.50 104 ALA A O 1
ATOM 815 N N . PHE A 1 105 ? -0.629 4.363 0.923 1.00 90.56 105 PHE A N 1
ATOM 816 C CA . PHE A 1 105 ? -2.044 4.147 1.229 1.00 90.56 105 PHE A CA 1
ATOM 817 C C . PHE A 1 105 ? -2.249 3.670 2.667 1.00 90.56 105 PHE A C 1
ATOM 819 O O . PHE A 1 105 ? -3.047 4.267 3.389 1.00 90.56 105 PHE A O 1
ATOM 826 N N . LEU A 1 106 ? -1.484 2.676 3.122 1.00 90.81 106 LEU A N 1
ATOM 827 C CA . LEU A 1 106 ? -1.586 2.193 4.498 1.00 90.81 106 LEU A CA 1
ATOM 828 C C . LEU A 1 106 ? -1.259 3.292 5.520 1.00 90.81 106 LEU A C 1
ATOM 830 O O . LEU A 1 106 ? -1.982 3.478 6.497 1.00 90.81 106 LEU A O 1
ATOM 834 N N . ALA A 1 107 ? -0.186 4.049 5.289 1.00 89.19 107 ALA A N 1
ATOM 835 C CA . ALA A 1 107 ? 0.257 5.108 6.186 1.00 89.19 107 ALA A CA 1
ATOM 836 C C . ALA A 1 107 ? -0.756 6.252 6.277 1.00 89.19 107 ALA A C 1
ATOM 838 O O . ALA A 1 107 ? -1.049 6.737 7.371 1.00 89.19 107 ALA A O 1
ATOM 839 N N . SER A 1 108 ? -1.308 6.679 5.139 1.00 89.38 108 SER A N 1
ATOM 840 C CA . SER A 1 108 ? -2.335 7.722 5.118 1.00 89.38 108 SER A CA 1
ATOM 841 C C . SER A 1 108 ? -3.610 7.270 5.831 1.00 89.38 108 SER A C 1
ATOM 843 O O . SER A 1 108 ? -4.132 8.017 6.657 1.00 89.38 108 SER A O 1
ATOM 845 N N . ALA A 1 109 ? -4.059 6.034 5.599 1.00 89.19 109 ALA A N 1
ATOM 846 C CA . ALA A 1 109 ? -5.208 5.458 6.285 1.00 89.19 109 ALA A CA 1
ATOM 847 C C . ALA A 1 109 ? -4.986 5.367 7.804 1.00 89.19 109 ALA A C 1
ATOM 849 O O . ALA A 1 109 ? -5.822 5.841 8.570 1.00 89.19 109 ALA A O 1
ATOM 850 N N . TYR A 1 110 ? -3.829 4.863 8.239 1.00 87.25 110 TYR A N 1
ATOM 851 C CA . TYR A 1 110 ? -3.460 4.762 9.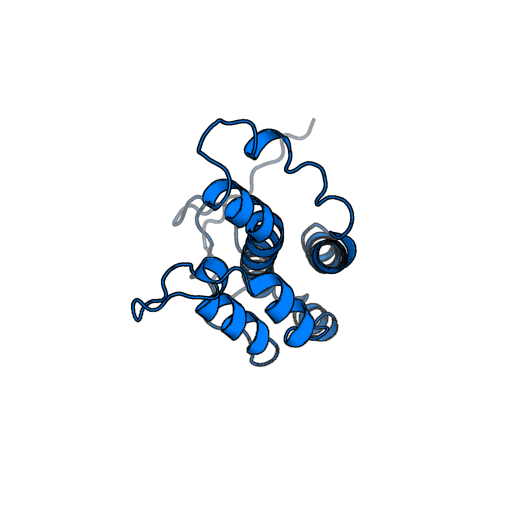654 1.00 87.25 110 TYR A CA 1
ATOM 852 C C . TYR A 1 110 ? -3.440 6.128 10.360 1.00 87.25 110 TYR A C 1
ATOM 854 O O . TYR A 1 110 ? -3.915 6.268 11.486 1.00 87.25 110 TYR A O 1
ATOM 862 N N . LEU A 1 111 ? -2.907 7.164 9.703 1.00 84.94 111 LEU A N 1
ATOM 863 C CA . LEU A 1 111 ? -2.851 8.513 10.273 1.00 84.94 111 LEU A CA 1
ATOM 864 C C . LEU A 1 111 ? -4.228 9.190 10.334 1.00 84.94 111 LEU A C 1
ATOM 866 O O . LEU A 1 111 ? -4.490 9.962 11.260 1.00 84.94 111 LEU A O 1
ATOM 870 N N . LEU A 1 112 ? -5.089 8.939 9.343 1.00 85.12 112 LEU A N 1
ATOM 871 C CA . LEU A 1 112 ? -6.371 9.628 9.186 1.00 85.12 112 LEU A CA 1
ATOM 872 C C . LEU A 1 112 ? -7.540 8.929 9.886 1.00 85.12 112 LEU A C 1
ATOM 874 O O . LEU A 1 112 ? -8.492 9.621 10.249 1.00 85.12 112 LEU A O 1
ATOM 878 N N . GLU A 1 113 ? -7.475 7.617 10.122 1.00 84.12 113 GLU A N 1
ATOM 879 C CA . GLU A 1 113 ? -8.508 6.826 10.812 1.00 84.12 113 GLU A CA 1
ATOM 880 C C . GLU A 1 113 ? -9.037 7.495 12.102 1.00 84.12 113 GLU A C 1
ATOM 882 O O . GLU A 1 113 ? -10.238 7.777 12.169 1.00 84.12 113 GLU A O 1
ATOM 887 N N . PRO A 1 114 ? -8.200 7.866 13.094 1.00 82.06 114 PRO A N 1
ATOM 888 C CA . PRO A 1 114 ? -8.684 8.501 14.325 1.00 82.06 114 PRO A CA 1
ATOM 889 C C . PRO A 1 114 ? -9.278 9.899 14.101 1.00 82.06 114 PRO A C 1
ATOM 891 O O . PRO A 1 114 ? -10.085 10.373 14.904 1.00 82.06 114 PRO A O 1
ATOM 894 N N . CYS A 1 115 ? -8.885 10.596 13.031 1.00 80.94 115 CYS A N 1
ATOM 895 C CA . CYS A 1 115 ? -9.497 11.876 12.679 1.00 80.94 115 CYS A CA 1
ATOM 896 C C . CYS A 1 115 ? -10.855 11.669 11.998 1.00 80.94 115 CYS A C 1
ATOM 898 O O . CYS A 1 115 ? -11.783 12.427 12.278 1.00 80.94 115 CYS A O 1
ATOM 900 N N . HIS A 1 116 ? -11.004 10.622 11.184 1.00 82.75 116 HIS A N 1
ATOM 901 C CA . HIS A 1 116 ? -12.280 10.245 10.584 1.00 82.75 116 HIS A CA 1
ATOM 902 C C . HIS A 1 116 ? -13.303 9.812 11.643 1.00 82.75 116 HIS A C 1
ATOM 904 O O . HIS A 1 116 ? -14.432 10.301 11.638 1.00 82.75 116 HIS A O 1
ATOM 910 N N . GLU A 1 117 ? -12.884 8.987 12.606 1.00 83.56 117 GLU A N 1
ATOM 911 C CA . GLU A 1 117 ? -13.724 8.541 13.723 1.00 83.56 117 GLU A CA 1
ATOM 912 C C . GLU A 1 117 ? -14.304 9.725 14.512 1.00 83.56 117 GLU A C 1
ATOM 914 O O . GLU A 1 117 ? -15.502 9.786 14.794 1.00 83.56 117 GLU A O 1
ATOM 919 N N . ARG A 1 118 ? -13.458 10.709 14.838 1.00 78.56 118 ARG A N 1
ATOM 920 C CA . ARG A 1 118 ? -13.872 11.907 15.582 1.00 78.56 118 ARG A CA 1
ATOM 921 C C . ARG A 1 118 ? -14.853 12.768 14.803 1.00 78.56 118 ARG A C 1
ATOM 923 O O . ARG A 1 118 ? -15.798 13.260 15.399 1.00 78.56 118 ARG A O 1
ATOM 930 N N . VAL A 1 119 ? -14.661 12.924 13.493 1.00 79.69 119 VAL A N 1
ATOM 931 C CA . VAL A 1 119 ? -15.585 13.686 12.634 1.00 79.69 119 VAL A CA 1
ATOM 932 C C . VAL A 1 119 ? -16.959 13.017 12.533 1.00 79.69 119 VAL A C 1
ATOM 934 O O . VAL A 1 119 ? -17.950 13.709 12.342 1.00 79.69 119 VAL A O 1
ATOM 937 N N . LEU A 1 120 ? -17.038 11.691 12.660 1.00 81.31 120 LEU A N 1
ATOM 938 C CA . LEU A 1 120 ? -18.317 10.976 12.652 1.00 81.31 120 LEU A CA 1
ATOM 939 C C . LEU A 1 120 ? -19.019 10.995 14.018 1.00 81.31 120 LEU A C 1
ATOM 941 O O . LEU A 1 120 ? -20.248 10.991 14.068 1.00 81.31 120 LEU A O 1
ATOM 945 N N . LYS A 1 121 ? -18.259 11.027 15.121 1.00 79.94 121 LYS A N 1
ATOM 946 C CA . LYS A 1 121 ? -18.800 11.098 16.492 1.00 79.94 121 LYS A CA 1
ATOM 947 C C . LYS A 1 121 ? -19.160 12.522 16.927 1.00 79.94 121 LYS A C 1
ATOM 949 O O . LYS A 1 121 ? -20.131 12.712 17.656 1.00 79.94 121 LYS A O 1
ATOM 954 N N . GLU A 1 122 ? -18.375 13.515 16.519 1.00 65.44 122 GLU A N 1
ATOM 955 C CA . GLU A 1 122 ? -18.609 14.933 16.798 1.00 65.44 122 GLU A CA 1
ATOM 956 C C . GLU A 1 122 ? -19.408 15.552 15.640 1.00 65.44 122 GLU A C 1
ATOM 958 O O . GLU A 1 122 ? -19.126 15.308 14.472 1.00 65.44 122 GLU A O 1
ATOM 963 N N . SER A 1 123 ? -20.433 16.350 15.944 1.00 52.38 123 SER A N 1
ATOM 964 C CA . SER A 1 123 ? -21.294 16.983 14.933 1.00 52.38 123 SER A CA 1
ATOM 965 C C . SER A 1 123 ? -20.488 17.847 13.933 1.00 52.38 123 SER A C 1
ATOM 967 O O . SER A 1 123 ? -19.412 18.345 14.281 1.00 52.38 123 SER A O 1
ATOM 969 N N . PRO A 1 124 ? -20.993 18.099 12.701 1.00 53.19 124 PRO A N 1
ATOM 970 C CA . PRO A 1 124 ? -20.235 18.643 11.559 1.00 53.19 124 PRO A CA 1
ATOM 971 C C . PRO A 1 124 ? -19.885 20.136 11.683 1.00 53.19 124 PRO A C 1
ATOM 973 O O . PRO A 1 124 ? -19.712 20.852 10.699 1.00 53.19 124 PRO A O 1
ATOM 976 N N . THR A 1 125 ? -19.780 20.659 12.897 1.00 44.25 125 THR A N 1
ATOM 977 C CA . THR A 1 125 ? -19.149 21.951 13.119 1.00 44.25 125 THR A CA 1
ATOM 978 C C . THR A 1 125 ? -17.649 21.777 12.891 1.00 44.25 125 THR A C 1
ATOM 980 O O . THR A 1 125 ? -17.003 20.989 13.575 1.00 44.25 125 THR A O 1
ATOM 983 N N . GLY A 1 126 ? -17.095 22.482 11.898 1.00 45.28 126 GLY A N 1
ATOM 984 C CA . GLY A 1 126 ? -15.726 22.349 11.360 1.00 45.28 126 GLY A CA 1
ATOM 985 C C . GLY A 1 126 ? -14.550 22.599 12.326 1.00 45.28 126 GLY A C 1
ATOM 986 O O . GLY A 1 126 ? -13.462 22.990 11.903 1.00 45.28 126 GLY A O 1
ATOM 987 N N . TRP A 1 127 ? -14.749 22.387 13.624 1.00 39.91 127 TRP A N 1
ATOM 988 C CA . TRP A 1 127 ? -13.765 22.412 14.697 1.00 39.91 127 TRP A CA 1
ATOM 989 C C . TRP A 1 127 ? -13.022 21.077 14.857 1.00 39.91 127 TRP A C 1
ATOM 991 O O . TRP A 1 127 ? -11.843 21.105 15.216 1.00 39.91 127 TRP A O 1
ATOM 1001 N N . ALA A 1 128 ? -13.639 19.938 14.510 1.00 46.06 128 ALA A N 1
ATOM 1002 C CA . ALA A 1 128 ? -12.988 18.621 14.567 1.00 46.06 128 ALA A CA 1
ATOM 1003 C C . ALA A 1 128 ? -11.766 18.536 13.625 1.00 46.06 128 ALA A C 1
ATOM 1005 O O . ALA A 1 128 ? -10.693 18.073 14.021 1.00 46.06 128 ALA A O 1
ATOM 1006 N N . ALA A 1 129 ? -11.863 19.125 12.425 1.00 47.22 129 ALA A N 1
ATOM 1007 C CA . ALA A 1 129 ? -10.757 19.213 11.466 1.00 47.22 129 ALA A CA 1
ATOM 1008 C C . ALA A 1 129 ? -9.555 20.031 11.989 1.00 47.22 129 ALA A C 1
ATOM 1010 O O . ALA A 1 129 ? -8.409 19.743 11.650 1.00 47.22 129 ALA A O 1
ATOM 1011 N N . ARG A 1 130 ? -9.775 21.026 12.865 1.00 43.78 130 ARG A N 1
ATOM 1012 C CA . ARG A 1 130 ? -8.691 21.877 13.400 1.00 43.78 130 ARG A CA 1
ATOM 1013 C C . ARG A 1 130 ? -7.918 21.236 14.555 1.00 43.78 130 ARG A C 1
ATOM 1015 O O . ARG A 1 130 ? -6.822 21.701 14.872 1.00 43.78 130 ARG A O 1
ATOM 1022 N N . ARG A 1 131 ? -8.453 20.182 15.189 1.00 42.78 131 ARG A N 1
ATOM 1023 C CA . ARG A 1 131 ? -7.849 19.537 16.374 1.00 42.78 131 ARG A CA 1
ATOM 1024 C C . ARG A 1 131 ? -7.136 18.214 16.090 1.00 42.78 131 ARG A C 1
ATOM 1026 O O . ARG A 1 131 ? -6.514 17.661 16.998 1.00 42.78 131 ARG A O 1
ATOM 1033 N N . CYS A 1 132 ? -7.081 17.790 14.826 1.00 45.25 132 CYS A N 1
ATOM 1034 C CA . CYS A 1 132 ? -6.186 16.745 14.308 1.00 45.25 132 CYS A CA 1
ATOM 1035 C C . CYS A 1 132 ? -4.697 17.216 14.313 1.00 45.25 132 CYS A C 1
ATOM 1037 O O . CYS A 1 132 ? -3.953 17.006 13.369 1.00 45.25 132 CYS A O 1
ATOM 1039 N N . ARG A 1 133 ? -4.241 17.920 15.367 1.00 43.06 133 ARG A N 1
ATOM 1040 C CA . ARG A 1 133 ? -2.840 18.359 15.576 1.00 43.06 133 ARG A CA 1
ATOM 1041 C C . ARG A 1 133 ? -2.086 17.519 16.612 1.00 43.06 133 ARG A C 1
ATOM 1043 O O . ARG A 1 133 ? -0.905 17.752 16.823 1.00 43.06 133 ARG A O 1
ATOM 1050 N N . ARG A 1 134 ? -2.747 16.559 17.275 1.00 41.81 134 ARG A N 1
ATOM 1051 C CA . ARG A 1 134 ? -2.159 15.774 18.384 1.00 41.81 134 ARG A CA 1
ATOM 1052 C C . ARG A 1 134 ? -1.835 14.312 18.051 1.00 41.81 134 ARG A C 1
ATOM 1054 O O . ARG A 1 134 ? -1.469 13.571 18.951 1.00 41.81 134 ARG A O 1
ATOM 1061 N N . ILE A 1 135 ? -1.946 13.908 16.783 1.00 45.59 135 ILE A N 1
ATOM 1062 C CA . ILE A 1 135 ? -1.483 12.593 16.281 1.00 45.59 135 ILE A CA 1
ATOM 1063 C C . ILE A 1 135 ? 0.011 12.617 15.902 1.00 45.59 135 ILE A C 1
ATOM 1065 O O . ILE A 1 135 ? 0.623 11.582 15.666 1.00 45.59 135 ILE A O 1
ATOM 1069 N N . SER A 1 136 ? 0.660 13.783 15.980 1.00 42.03 136 SER A N 1
ATOM 1070 C CA . SER A 1 136 ? 2.097 13.948 15.732 1.00 42.03 136 SER A CA 1
ATOM 1071 C C . SER A 1 136 ? 3.025 13.250 16.741 1.00 42.03 136 SER A C 1
ATOM 1073 O O . SER A 1 136 ? 4.234 13.418 16.626 1.00 42.03 136 SER A O 1
ATOM 1075 N N . LEU A 1 137 ? 2.514 12.499 17.730 1.00 36.25 137 LEU A N 1
ATOM 1076 C CA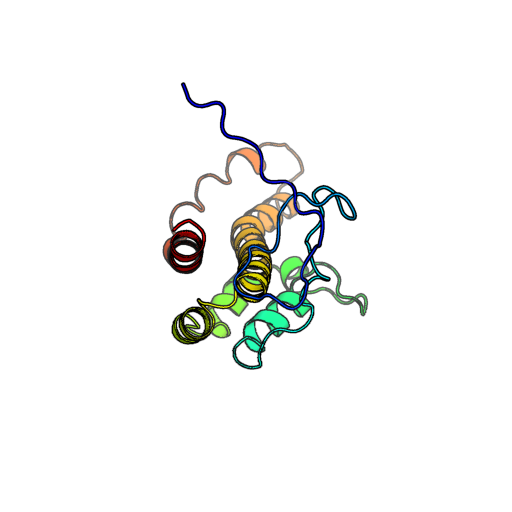 . LEU A 1 137 ? 3.343 11.865 18.768 1.00 36.25 137 LEU A CA 1
ATOM 1077 C C . LEU A 1 137 ? 3.631 10.366 18.569 1.00 36.25 137 LEU A C 1
ATOM 1079 O O . LEU A 1 137 ? 4.498 9.840 19.257 1.00 36.25 137 LEU A O 1
ATOM 1083 N N . CYS A 1 138 ? 2.979 9.679 17.625 1.00 33.50 138 CYS A N 1
ATOM 1084 C CA . CYS A 1 138 ? 3.340 8.305 17.247 1.00 33.50 138 CYS A CA 1
ATOM 1085 C C . CYS A 1 138 ? 3.495 8.044 15.725 1.00 33.50 138 CYS A C 1
ATOM 1087 O O . CYS A 1 138 ? 3.114 6.965 15.277 1.00 33.50 138 CYS A O 1
ATOM 1089 N N . PRO A 1 139 ? 4.071 8.939 14.887 1.00 42.81 139 PRO A N 1
ATOM 1090 C CA . PRO A 1 139 ? 4.424 8.566 13.512 1.00 42.81 139 PRO A CA 1
ATOM 1091 C C . PRO A 1 139 ? 5.693 7.704 13.420 1.00 42.81 139 PRO A C 1
ATOM 1093 O O . PRO A 1 139 ? 6.045 7.275 12.325 1.00 42.81 139 PRO A O 1
ATOM 1096 N N . SER A 1 140 ? 6.424 7.486 14.521 1.00 36.69 140 SER A N 1
ATOM 1097 C CA . SER A 1 140 ? 7.811 7.011 14.463 1.00 36.69 140 SER A CA 1
ATOM 1098 C C . SER A 1 140 ? 7.975 5.660 13.771 1.00 36.69 140 SER A C 1
ATOM 1100 O O . SER A 1 140 ? 8.939 5.521 13.034 1.00 36.69 140 SER A O 1
ATOM 1102 N N . LEU A 1 141 ? 7.049 4.704 13.909 1.00 39.19 141 LEU A N 1
ATOM 1103 C CA . LEU A 1 141 ? 7.200 3.392 13.260 1.00 39.19 141 LEU A CA 1
ATOM 1104 C C . LEU A 1 141 ? 6.902 3.408 11.752 1.00 39.19 141 LEU A C 1
ATOM 1106 O O . LEU A 1 141 ? 7.637 2.799 10.979 1.00 39.19 141 LEU A O 1
ATOM 1110 N N . VAL A 1 142 ? 5.847 4.109 11.325 1.00 44.03 142 VAL A N 1
ATOM 1111 C CA . VAL A 1 142 ? 5.429 4.134 9.911 1.00 44.03 142 VAL A CA 1
ATOM 1112 C C . VAL A 1 142 ? 6.314 5.084 9.101 1.00 44.03 142 VAL A C 1
ATOM 1114 O O . VAL A 1 142 ? 6.708 4.770 7.980 1.00 44.03 142 VAL A O 1
ATOM 1117 N N . VAL A 1 143 ? 6.707 6.217 9.691 1.00 44.44 143 VAL A N 1
ATOM 1118 C CA . VAL A 1 143 ? 7.605 7.181 9.043 1.00 44.44 143 VAL A CA 1
ATOM 1119 C C . VAL A 1 143 ? 9.044 6.658 8.978 1.00 44.44 143 VAL A C 1
ATOM 1121 O O . VAL A 1 143 ? 9.701 6.921 7.977 1.00 44.44 143 VAL A O 1
ATOM 1124 N N . LEU A 1 144 ? 9.540 5.871 9.954 1.00 38.38 144 LEU A N 1
ATOM 1125 C CA . LEU A 1 144 ? 10.852 5.211 9.798 1.00 38.38 144 LEU A CA 1
ATOM 1126 C C . LEU A 1 144 ? 10.850 4.242 8.613 1.00 38.38 144 LEU A C 1
ATOM 1128 O O . LEU A 1 144 ? 11.793 4.248 7.829 1.00 38.38 144 LEU A O 1
ATOM 1132 N N . LYS A 1 145 ? 9.787 3.441 8.467 1.00 42.59 145 LYS A N 1
ATOM 1133 C CA . LYS A 1 145 ? 9.681 2.443 7.392 1.00 42.59 145 LYS A CA 1
ATOM 1134 C C . LYS A 1 145 ? 9.547 3.070 6.006 1.00 42.59 145 LYS A C 1
ATOM 1136 O O . LYS A 1 145 ? 10.170 2.595 5.064 1.00 42.59 145 LYS A O 1
ATOM 1141 N N . LEU A 1 146 ? 8.843 4.195 5.890 1.00 40.34 146 LEU A N 1
ATOM 1142 C CA . LEU A 1 146 ? 8.803 4.984 4.653 1.00 40.34 146 LEU A CA 1
ATOM 1143 C C . LEU A 1 146 ? 10.121 5.720 4.358 1.00 40.34 146 LEU A C 1
ATOM 1145 O O . LEU A 1 146 ? 10.440 5.956 3.194 1.00 40.34 146 LEU A O 1
ATOM 1149 N N . ARG A 1 147 ? 10.907 6.077 5.383 1.00 36.75 147 ARG A N 1
ATOM 1150 C CA . ARG A 1 147 ? 12.213 6.727 5.192 1.00 36.75 147 ARG A CA 1
ATOM 1151 C C . ARG A 1 147 ? 13.224 5.797 4.524 1.00 36.75 147 ARG A C 1
ATOM 1153 O O . ARG A 1 147 ? 13.996 6.276 3.704 1.00 36.75 147 ARG A O 1
ATOM 1160 N N . VAL A 1 148 ? 13.167 4.495 4.820 1.00 41.03 148 VAL A N 1
ATOM 1161 C CA . VAL A 1 148 ? 13.977 3.474 4.131 1.00 41.03 148 VAL A CA 1
ATOM 1162 C C . VAL A 1 148 ? 13.672 3.475 2.627 1.00 41.03 148 VAL A C 1
ATOM 1164 O O . VAL A 1 148 ? 14.599 3.551 1.834 1.00 41.03 148 VAL A O 1
ATOM 1167 N N . LEU A 1 149 ? 12.393 3.530 2.233 1.00 42.22 149 LEU A N 1
ATOM 1168 C CA . LEU A 1 149 ? 11.979 3.562 0.820 1.00 42.22 149 LEU A CA 1
ATOM 1169 C C . LEU A 1 149 ? 12.365 4.863 0.089 1.00 42.22 149 LEU A C 1
ATOM 1171 O O . LEU A 1 149 ? 12.674 4.836 -1.097 1.00 42.22 149 LEU A O 1
ATOM 1175 N N . SER A 1 150 ? 12.355 6.012 0.775 1.00 33.31 150 SER A N 1
ATOM 1176 C CA . SER A 1 150 ? 12.698 7.304 0.157 1.00 33.31 150 SER A CA 1
ATOM 1177 C C . SER A 1 150 ? 14.193 7.474 -0.112 1.00 33.31 150 SER A C 1
ATOM 1179 O O . SER A 1 150 ? 14.542 8.228 -1.018 1.00 33.31 150 SER A O 1
ATOM 1181 N N . SER A 1 151 ? 15.065 6.839 0.673 1.00 37.84 151 SER A N 1
ATOM 1182 C CA . SER A 1 151 ? 16.513 6.901 0.450 1.00 37.84 151 SER A CA 1
ATOM 1183 C C . SER A 1 151 ? 16.947 6.048 -0.745 1.00 37.84 151 SER A C 1
ATOM 1185 O O . SER A 1 151 ? 17.882 6.423 -1.430 1.00 37.84 151 SER A O 1
ATOM 1187 N N . SER A 1 152 ? 16.231 4.965 -1.058 1.00 37.91 152 SER A N 1
ATOM 1188 C CA . SER A 1 152 ? 16.535 4.081 -2.197 1.00 37.91 152 SER A CA 1
ATOM 1189 C C . SER A 1 152 ? 16.074 4.613 -3.562 1.00 37.91 152 SER A C 1
ATOM 1191 O O . SER A 1 152 ? 16.415 4.033 -4.584 1.00 37.91 152 SER A O 1
ATOM 1193 N N . LEU A 1 153 ? 15.246 5.663 -3.589 1.00 37.09 153 LEU A N 1
ATOM 1194 C CA . LEU A 1 153 ? 14.591 6.193 -4.798 1.00 37.09 153 LEU A CA 1
ATOM 1195 C C . LEU A 1 153 ? 15.178 7.535 -5.278 1.00 37.09 153 LEU A C 1
ATOM 1197 O O . LEU A 1 153 ? 14.733 8.053 -6.302 1.00 37.09 153 LEU A O 1
ATOM 1201 N N . LEU A 1 154 ? 16.114 8.122 -4.521 1.00 33.53 154 LEU A N 1
ATOM 1202 C CA . LEU A 1 154 ? 16.689 9.455 -4.762 1.00 33.53 154 LEU A CA 1
ATOM 1203 C C . LEU A 1 154 ? 18.222 9.470 -4.912 1.00 33.53 154 LEU A C 1
ATOM 1205 O O . LEU A 1 154 ? 18.770 10.554 -5.122 1.00 33.53 154 LEU A O 1
ATOM 1209 N N . ASP A 1 155 ? 18.874 8.309 -4.844 1.00 33.47 155 ASP A N 1
ATOM 1210 C CA . ASP A 1 155 ? 20.271 8.103 -5.261 1.00 33.47 155 ASP A CA 1
ATOM 1211 C C . ASP A 1 155 ? 20.308 7.482 -6.669 1.00 33.47 155 ASP A C 1
ATOM 1213 O O . ASP A 1 155 ? 21.205 7.860 -7.460 1.00 33.47 155 ASP A O 1
#

Sequence (155 aa):
MTIGTFSVLHDTRPEDTSLPAFMVSTTRGFLPRSEPIVALPKEFDVLESILARMPVKTLDGSPGLLAQFTLGETVLKELPDLTWAIEKYADNLPLQNALYRDYAFLASAYLLEPCHERVLKESPTGWAARRCRRISLCPSLVVLKLRVLSSSLLD

Secondary structure (DSSP, 8-state):
--------BSS--TT-TTS-S---BTTTBTS-SSPPP-S--GGGHHHHHHHHH-SSB-TTS-B-HHHHT-HHHHHHHH----HHHHHHTTT-HHHHHHHHHHHHHHHHHHHHHHHHHHHHHS-SSTTHHHHTTS-TTS-HHHHHHHHHHHHTT--

Foldseek 3Di:
DPPPDQDEAQALPQVDQQDAQAHAYPVQGRHGSYDADPDAPPLCVLLVVLLQQLDCAHPVRDGGCLVVLCSLVSCVVRPDDCLVVCVVCLNRNSNLVNVLVSLVVSLVSNLCSVLVVQCVVDDVPVVSVVPSPPSVPPPVPSVVSSVSSVVSNPD